Protein AF-A0A5C6Z8A6-F1 (afdb_monomer_lite)

Radius of gyration: 14.57 Å; chains: 1; bounding box: 33×28×34 Å

Foldseek 3Di:
DWDWDWDQDPQGIDIDTHGDQQPDPDVVAGQHDLPDPPHVNVVVNVVVNCCRPDDDDDPPVDDPD

pLDDT: mean 89.81, std 8.15, range [66.0, 96.94]

Sequence (65 aa):
MTQIVAIVSRHGSLHRELPDPDHLLLTGVRWGAVEEFPTPAYWTQQALRHRLDGPAPRASGRSLA

Structure (mmCIF, N/CA/C/O backbone):
data_AF-A0A5C6Z8A6-F1
#
_entry.id   AF-A0A5C6Z8A6-F1
#
loop_
_atom_site.group_PDB
_atom_site.id
_atom_site.type_symbol
_atom_site.label_atom_id
_atom_site.label_alt_id
_atom_site.label_comp_id
_atom_site.label_asym_id
_atom_site.label_entity_id
_atom_site.label_seq_id
_atom_site.pdbx_PDB_ins_code
_atom_site.Cartn_x
_atom_site.Cartn_y
_atom_site.Cartn_z
_atom_site.occupancy
_atom_site.B_iso_or_equiv
_atom_site.auth_seq_id
_atom_site.auth_comp_id
_atom_site.auth_asym_id
_atom_site.auth_atom_id
_atom_site.pdbx_PDB_model_num
ATOM 1 N N . MET A 1 1 ? -8.590 14.990 6.053 1.00 75.19 1 MET A N 1
ATOM 2 C CA . MET A 1 1 ? -7.575 15.653 5.215 1.00 75.19 1 MET A CA 1
ATOM 3 C C . MET A 1 1 ? -6.773 14.599 4.460 1.00 75.19 1 MET A C 1
ATOM 5 O O . MET A 1 1 ? -6.290 13.655 5.065 1.00 75.19 1 MET A O 1
ATOM 9 N N . THR A 1 2 ? -6.650 14.724 3.138 1.00 87.06 2 THR A N 1
ATOM 10 C CA . THR A 1 2 ? -5.773 13.849 2.341 1.00 87.06 2 THR A CA 1
ATOM 11 C C . THR A 1 2 ? -4.308 14.059 2.734 1.00 87.06 2 THR A C 1
ATOM 13 O O . THR A 1 2 ? -3.939 15.128 3.223 1.00 87.06 2 THR A O 1
ATOM 16 N N . GLN A 1 3 ? -3.474 13.036 2.554 1.00 93.12 3 GLN A N 1
ATOM 17 C CA . GLN A 1 3 ? -2.043 13.092 2.870 1.00 93.12 3 GLN A CA 1
ATOM 18 C C . GLN A 1 3 ? -1.224 13.081 1.576 1.00 93.12 3 GLN A C 1
ATOM 20 O O . GLN A 1 3 ? -1.621 12.462 0.591 1.00 93.12 3 GLN A O 1
ATOM 25 N N . ILE A 1 4 ? -0.084 13.769 1.551 1.00 93.19 4 ILE A N 1
ATOM 26 C CA . ILE A 1 4 ? 0.763 13.861 0.355 1.00 93.19 4 ILE A CA 1
ATOM 27 C C . ILE A 1 4 ? 2.046 13.081 0.596 1.00 93.19 4 ILE A C 1
ATOM 29 O O . ILE A 1 4 ? 2.768 13.336 1.554 1.00 93.19 4 ILE A O 1
ATOM 33 N N . VAL A 1 5 ? 2.362 12.177 -0.327 1.00 92.94 5 VAL A N 1
ATOM 34 C CA . VAL A 1 5 ? 3.658 11.506 -0.391 1.00 92.94 5 VAL A CA 1
ATOM 35 C C . VAL A 1 5 ? 4.485 12.142 -1.495 1.00 92.94 5 VAL A C 1
ATOM 37 O O . VAL A 1 5 ? 4.113 12.093 -2.668 1.00 92.94 5 VAL A O 1
ATOM 40 N N . ALA A 1 6 ? 5.628 12.705 -1.115 1.00 93.56 6 ALA A N 1
ATOM 41 C CA . ALA A 1 6 ? 6.659 13.164 -2.033 1.00 93.56 6 ALA A CA 1
ATOM 42 C C . ALA A 1 6 ? 7.905 12.284 -1.868 1.00 93.56 6 ALA A C 1
ATOM 44 O O . ALA A 1 6 ? 8.480 12.194 -0.785 1.00 93.56 6 ALA A O 1
ATOM 45 N N . ILE A 1 7 ? 8.310 11.611 -2.942 1.00 93.06 7 ILE A N 1
ATOM 46 C CA . ILE A 1 7 ? 9.508 10.774 -2.997 1.00 93.06 7 ILE A CA 1
ATOM 47 C C . ILE A 1 7 ? 10.468 11.428 -3.978 1.00 93.06 7 ILE A C 1
ATOM 49 O O . ILE A 1 7 ? 10.129 11.631 -5.143 1.00 93.06 7 ILE A O 1
ATOM 53 N N . VAL A 1 8 ? 11.675 11.733 -3.514 1.00 93.44 8 VAL A N 1
ATOM 54 C CA . VAL A 1 8 ? 12.759 12.255 -4.346 1.00 93.44 8 VAL A CA 1
ATOM 55 C C . VAL A 1 8 ? 13.892 11.243 -4.324 1.00 93.44 8 VAL A C 1
ATOM 57 O O . VAL A 1 8 ? 14.328 10.810 -3.259 1.00 93.44 8 VAL A O 1
ATOM 60 N N . SER A 1 9 ? 14.351 10.854 -5.507 1.00 89.44 9 SER A N 1
ATOM 61 C CA . SER A 1 9 ? 15.444 9.907 -5.703 1.00 89.44 9 SER A CA 1
ATOM 62 C C . SER A 1 9 ? 16.440 10.429 -6.733 1.00 89.44 9 SER A C 1
ATOM 64 O O . SER A 1 9 ? 16.207 11.437 -7.401 1.00 89.44 9 SER A O 1
ATOM 66 N N . ARG A 1 10 ? 17.533 9.685 -6.930 1.00 88.12 10 ARG A N 1
ATOM 67 C CA . ARG A 1 10 ? 18.490 9.963 -8.010 1.00 88.12 10 ARG A CA 1
ATOM 68 C C . ARG A 1 10 ? 17.900 9.783 -9.416 1.00 88.12 10 ARG A C 1
ATOM 70 O O . ARG A 1 10 ? 18.445 10.342 -10.359 1.00 88.12 10 ARG A O 1
ATOM 77 N N . HIS A 1 11 ? 16.851 8.972 -9.567 1.00 85.94 11 HIS A N 1
ATOM 78 C CA . HIS A 1 11 ? 16.275 8.614 -10.869 1.00 85.94 11 HIS A CA 1
ATOM 79 C C . HIS A 1 11 ? 15.033 9.448 -11.216 1.00 85.94 11 HIS A C 1
ATOM 81 O O . HIS A 1 11 ? 14.509 9.342 -12.322 1.00 85.94 11 HIS A O 1
ATOM 87 N N . GLY A 1 12 ? 14.566 10.289 -10.288 1.00 89.38 12 GLY A N 1
ATOM 88 C CA . GLY A 1 12 ? 13.420 11.168 -10.485 1.00 89.38 12 GLY A CA 1
ATOM 89 C C . GLY A 1 12 ? 12.726 11.535 -9.179 1.00 89.38 12 GLY A C 1
ATOM 90 O O . GLY A 1 12 ? 13.150 11.141 -8.089 1.00 89.38 12 GLY A O 1
ATOM 91 N N . SER A 1 13 ? 11.628 12.273 -9.303 1.00 92.75 13 SER A N 1
ATOM 92 C CA . SER A 1 13 ? 10.730 12.615 -8.203 1.00 92.75 13 SER A CA 1
ATOM 93 C C . SER A 1 13 ? 9.298 12.190 -8.520 1.00 92.75 13 SER A C 1
ATOM 95 O O . SER A 1 13 ? 8.874 12.167 -9.676 1.00 92.75 13 SER A O 1
ATOM 97 N N . LEU A 1 14 ? 8.546 11.830 -7.483 1.00 92.81 14 LEU A N 1
ATOM 98 C CA . LEU A 1 14 ? 7.140 11.465 -7.571 1.00 92.81 14 LEU A CA 1
ATOM 99 C C . LEU A 1 14 ? 6.374 12.106 -6.424 1.00 92.81 14 LEU A C 1
ATOM 101 O O . LEU A 1 14 ? 6.752 11.978 -5.263 1.00 92.81 14 LEU A O 1
ATOM 105 N N . HIS A 1 15 ? 5.285 12.781 -6.767 1.00 94.56 15 HIS A N 1
ATOM 106 C CA . HIS A 1 15 ? 4.348 13.359 -5.817 1.00 94.56 15 HIS A CA 1
ATOM 107 C C . HIS A 1 15 ? 2.997 12.685 -6.030 1.00 94.56 15 HIS A C 1
ATOM 109 O O . HIS A 1 15 ? 2.526 12.572 -7.165 1.00 94.56 15 HIS A O 1
ATOM 115 N N . ARG A 1 16 ? 2.384 12.199 -4.953 1.00 93.38 16 ARG A N 1
ATOM 116 C CA . ARG A 1 16 ? 1.074 11.556 -5.002 1.00 93.38 16 ARG A CA 1
ATOM 117 C C . ARG A 1 16 ? 0.268 11.896 -3.761 1.00 93.38 16 ARG A C 1
ATOM 119 O O . ARG A 1 16 ? 0.735 11.723 -2.639 1.00 93.38 16 ARG A O 1
ATOM 126 N N . GLU A 1 17 ? -0.963 12.321 -3.990 1.00 95.62 17 GLU A N 1
ATOM 127 C CA . GLU A 1 17 ? -1.979 12.393 -2.950 1.00 95.62 17 GLU A CA 1
ATOM 128 C C . GLU A 1 17 ? -2.466 10.981 -2.624 1.00 95.62 17 GLU A C 1
ATOM 130 O O . GLU A 1 17 ? -2.811 10.197 -3.515 1.00 95.62 17 GLU A O 1
ATOM 135 N N . LEU A 1 18 ? -2.463 10.652 -1.339 1.00 94.06 18 LEU A N 1
ATOM 136 C CA . LEU A 1 18 ? -3.095 9.471 -0.786 1.00 94.06 18 LEU A CA 1
ATOM 137 C C . LEU A 1 18 ? -4.331 9.899 0.004 1.00 94.06 18 LEU A C 1
ATOM 139 O O . LEU A 1 18 ? -4.404 11.034 0.496 1.00 94.06 18 LEU A O 1
ATOM 143 N N . PRO A 1 19 ? -5.318 9.007 0.152 1.00 95.81 19 PRO A N 1
ATOM 144 C CA . PRO A 1 19 ? -6.513 9.388 0.870 1.00 95.81 19 PRO A CA 1
ATOM 145 C C . PRO A 1 19 ? -6.230 9.515 2.370 1.00 95.81 19 PRO A C 1
ATOM 147 O O . PRO A 1 19 ? -5.151 9.178 2.868 1.00 95.81 19 PRO A O 1
ATOM 150 N N . ASP A 1 20 ? -7.203 10.095 3.058 1.00 95.81 20 ASP A N 1
ATOM 151 C CA . ASP A 1 20 ? -7.114 10.437 4.471 1.00 95.81 20 ASP A CA 1
ATOM 152 C C . ASP A 1 20 ? -6.736 9.217 5.348 1.00 95.81 20 ASP A C 1
ATOM 154 O O . ASP A 1 20 ? -7.239 8.118 5.093 1.00 95.81 20 ASP A O 1
ATOM 158 N N . PRO A 1 21 ? -5.866 9.371 6.368 1.00 96.12 21 PRO A N 1
ATOM 159 C CA . PRO A 1 21 ? -5.464 8.267 7.248 1.00 96.12 21 PRO A CA 1
ATOM 160 C C . PRO A 1 21 ? -6.619 7.579 7.995 1.00 96.12 21 PRO A C 1
ATOM 162 O O . PRO A 1 21 ? -6.522 6.396 8.339 1.00 96.12 21 PRO A O 1
ATOM 165 N N . ASP A 1 22 ? -7.704 8.301 8.274 1.00 95.88 22 ASP A N 1
ATOM 166 C CA . ASP A 1 22 ? -8.934 7.799 8.890 1.00 95.88 22 ASP A CA 1
ATOM 167 C C . ASP A 1 22 ? -9.907 7.173 7.883 1.00 95.88 22 ASP A C 1
ATOM 169 O O . ASP A 1 22 ? -10.870 6.519 8.291 1.00 95.88 22 ASP A O 1
ATOM 173 N N . HIS A 1 23 ? -9.646 7.283 6.578 1.00 95.81 23 HIS A N 1
ATOM 174 C CA . HIS A 1 23 ? -10.478 6.662 5.555 1.00 95.81 23 HIS A CA 1
ATOM 175 C C . HIS A 1 23 ? -10.483 5.135 5.698 1.00 95.81 23 HIS A C 1
ATOM 177 O O . HIS A 1 23 ? -9.437 4.481 5.659 1.00 95.81 23 HIS A O 1
ATOM 183 N N . LEU A 1 24 ? -11.677 4.555 5.833 1.00 96.00 24 LEU A N 1
ATOM 184 C CA . LEU A 1 24 ? -11.873 3.108 5.825 1.00 96.00 24 LEU A CA 1
ATOM 185 C C . LEU A 1 24 ? -11.755 2.575 4.396 1.00 96.00 24 LEU A C 1
ATOM 187 O O . LEU A 1 24 ? -12.579 2.885 3.542 1.00 96.00 24 LEU A O 1
ATOM 191 N N . LEU A 1 25 ? -10.743 1.742 4.163 1.00 92.88 25 LEU A N 1
ATOM 192 C CA . LEU A 1 25 ? -10.554 1.015 2.911 1.00 92.88 25 LEU A CA 1
ATOM 193 C C . LEU A 1 25 ? -11.460 -0.219 2.849 1.00 92.88 25 LEU A C 1
ATOM 195 O O . LEU A 1 25 ? -12.106 -0.484 1.841 1.00 92.88 25 LEU A O 1
ATOM 199 N N . LEU A 1 26 ? -11.469 -0.991 3.936 1.00 93.56 26 LEU A N 1
ATOM 200 C CA . LEU A 1 26 ? -12.297 -2.178 4.129 1.00 93.56 26 LEU A CA 1
ATOM 201 C C . LEU A 1 26 ? -12.888 -2.133 5.537 1.00 93.56 26 LEU A C 1
ATOM 203 O O . LEU A 1 26 ? -12.483 -1.332 6.381 1.00 93.56 26 LEU A O 1
ATOM 207 N N . THR A 1 27 ? -13.839 -3.022 5.816 1.00 95.00 27 THR A N 1
ATOM 208 C CA . THR A 1 27 ? -14.409 -3.133 7.165 1.00 95.00 27 THR A CA 1
ATOM 209 C C . THR A 1 27 ? -13.296 -3.445 8.169 1.00 95.00 27 THR A C 1
ATOM 211 O O . THR A 1 27 ? -12.633 -4.472 8.061 1.00 95.00 27 THR A O 1
ATOM 214 N N . GLY A 1 28 ? -13.067 -2.531 9.116 1.00 93.00 28 GLY A N 1
ATOM 215 C CA . GLY A 1 28 ? -12.004 -2.641 10.121 1.00 93.00 28 GLY A CA 1
ATOM 216 C C . GLY A 1 28 ? -10.593 -2.289 9.634 1.00 93.00 28 GLY A C 1
ATOM 217 O O . GLY A 1 28 ? -9.663 -2.333 10.433 1.00 93.00 28 GLY A O 1
ATOM 218 N N . VAL A 1 29 ? -10.412 -1.910 8.364 1.00 93.44 29 VAL A N 1
ATOM 219 C CA . VAL A 1 29 ? -9.102 -1.551 7.803 1.00 93.44 29 V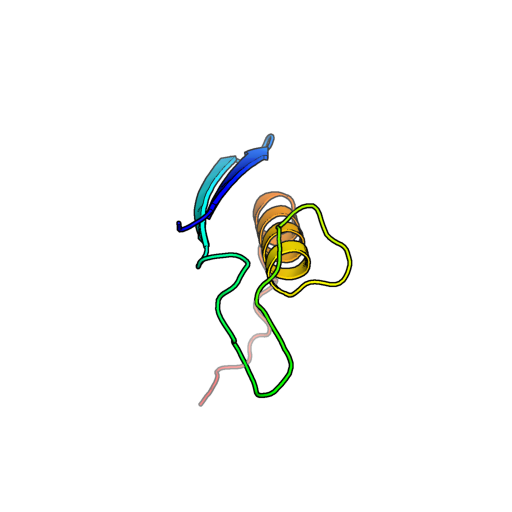AL A CA 1
ATOM 220 C C . VAL A 1 29 ? -9.130 -0.115 7.319 1.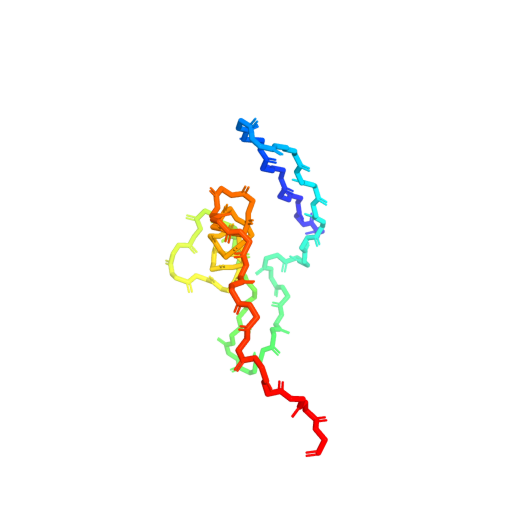00 93.44 29 VAL A C 1
ATOM 222 O O . VAL A 1 29 ? -9.812 0.226 6.352 1.00 93.44 29 VAL A O 1
ATOM 225 N N . ARG A 1 30 ? -8.344 0.725 7.981 1.00 96.25 30 ARG A N 1
ATOM 226 C CA . ARG A 1 30 ? -8.109 2.108 7.578 1.00 96.25 30 ARG A CA 1
ATOM 227 C C . ARG A 1 30 ? -6.921 2.204 6.632 1.00 96.25 30 ARG A C 1
ATOM 229 O O . ARG A 1 30 ? -6.064 1.322 6.604 1.00 96.25 30 ARG A O 1
ATOM 236 N N . TRP A 1 31 ? -6.850 3.299 5.889 1.00 95.75 31 TRP A N 1
ATOM 237 C CA . TRP A 1 31 ? -5.666 3.619 5.100 1.00 95.75 31 TRP A CA 1
ATOM 238 C C . TRP A 1 31 ? -4.427 3.886 5.935 1.00 95.75 31 TRP A C 1
ATOM 240 O O . TRP A 1 31 ? -3.344 3.469 5.525 1.00 95.75 31 TRP A O 1
ATOM 250 N N . GLY A 1 32 ? -4.601 4.524 7.092 1.00 96.44 32 GLY A N 1
ATOM 251 C CA . GLY A 1 32 ? -3.518 4.823 8.018 1.00 96.44 32 GLY A CA 1
ATOM 252 C C . GLY A 1 32 ? -2.532 5.866 7.493 1.00 96.44 32 GLY A C 1
ATOM 253 O O . GLY A 1 32 ? -2.653 6.377 6.374 1.00 96.44 32 GLY A O 1
ATOM 254 N N . ALA A 1 33 ? -1.576 6.223 8.344 1.00 95.56 33 ALA A N 1
ATOM 255 C CA . ALA A 1 33 ? -0.530 7.180 8.001 1.00 95.56 33 ALA A CA 1
ATOM 256 C C . ALA A 1 33 ? 0.636 6.493 7.277 1.00 95.56 33 ALA A C 1
ATOM 258 O O . ALA A 1 33 ? 0.925 5.317 7.500 1.00 95.56 33 ALA A O 1
ATOM 259 N N . VAL A 1 34 ? 1.342 7.236 6.426 1.00 94.88 34 VAL A N 1
ATOM 260 C CA . VAL A 1 34 ? 2.496 6.726 5.663 1.00 94.88 34 VAL A CA 1
ATOM 261 C C . VAL A 1 34 ? 3.642 6.271 6.573 1.00 94.88 34 VAL A C 1
ATOM 263 O O . VAL A 1 34 ? 4.390 5.367 6.212 1.00 94.88 34 VAL A O 1
ATOM 266 N N . GLU A 1 35 ? 3.776 6.862 7.756 1.00 93.81 35 GLU A N 1
ATOM 267 C CA . GLU A 1 35 ? 4.810 6.560 8.748 1.00 93.81 35 GLU A CA 1
ATOM 268 C C . GLU A 1 35 ? 4.423 5.389 9.667 1.00 93.81 35 GLU A C 1
ATOM 270 O O . GLU A 1 35 ? 5.252 4.892 10.431 1.00 93.81 35 GLU A O 1
ATOM 275 N N . GLU A 1 36 ? 3.172 4.933 9.594 1.00 95.06 36 GLU A N 1
ATOM 276 C CA . GLU A 1 36 ? 2.620 3.894 10.454 1.00 95.06 36 GLU A CA 1
ATOM 277 C C . GLU A 1 36 ? 2.734 2.525 9.774 1.00 95.06 36 GLU A C 1
ATOM 279 O O . GLU A 1 36 ? 2.033 2.206 8.813 1.00 95.06 36 GLU A O 1
ATOM 284 N N . PHE A 1 37 ? 3.617 1.674 10.287 1.00 93.88 37 PHE A N 1
ATOM 285 C CA . PHE A 1 37 ? 3.689 0.279 9.862 1.00 93.88 37 PHE A CA 1
ATOM 286 C C . PHE A 1 37 ? 2.629 -0.563 10.596 1.00 93.88 37 PHE A C 1
ATOM 288 O O . PHE A 1 37 ? 2.530 -0.439 11.818 1.00 93.88 37 PHE A O 1
ATOM 295 N N . PRO A 1 38 ? 1.902 -1.484 9.927 1.00 95.00 38 PRO A N 1
ATOM 296 C CA . PRO A 1 38 ? 1.979 -1.881 8.514 1.00 95.00 38 PRO A CA 1
ATOM 297 C C . PRO A 1 38 ? 0.796 -1.358 7.678 1.00 95.00 38 PRO A C 1
ATOM 299 O O . PRO A 1 38 ? 0.09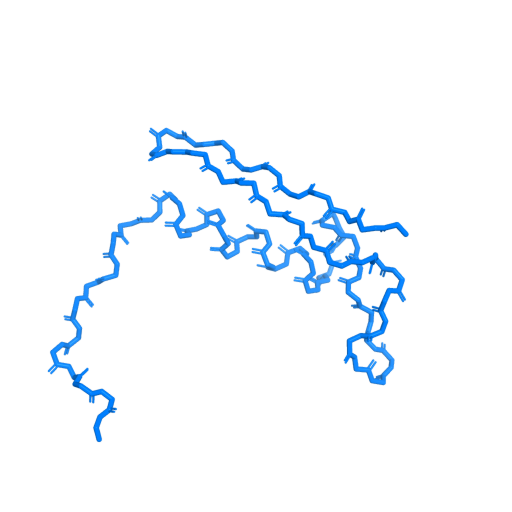4 -2.143 7.033 1.00 95.00 38 PRO A O 1
ATOM 302 N N . THR A 1 39 ? 0.528 -0.053 7.693 1.00 96.81 39 THR A N 1
ATOM 303 C CA . THR A 1 39 ? -0.663 0.478 7.025 1.00 96.81 39 THR A CA 1
ATOM 304 C C . THR A 1 39 ? -0.572 0.363 5.503 1.00 96.81 39 THR A C 1
ATOM 306 O O . THR A 1 39 ? 0.515 0.291 4.914 1.00 96.81 39 THR A O 1
ATOM 309 N N . PRO A 1 40 ? -1.711 0.368 4.804 1.00 96.94 40 PRO A N 1
ATOM 310 C CA . PRO A 1 40 ? -1.658 0.392 3.355 1.00 96.94 40 PRO A CA 1
ATOM 311 C C . PRO A 1 40 ? -1.025 1.665 2.764 1.00 96.94 40 PRO A C 1
ATOM 313 O O . PRO A 1 40 ? -0.418 1.592 1.691 1.00 96.94 40 PRO A O 1
ATOM 316 N N . ALA A 1 41 ? -1.126 2.818 3.438 1.00 96.44 41 ALA A N 1
ATOM 317 C CA . ALA A 1 41 ? -0.425 4.036 3.030 1.00 96.44 41 ALA A CA 1
ATOM 318 C C . ALA A 1 41 ? 1.101 3.846 3.085 1.00 96.44 41 ALA A C 1
ATOM 320 O O . ALA A 1 41 ? 1.791 4.155 2.107 1.00 96.44 41 ALA A O 1
ATOM 321 N N . TYR A 1 42 ? 1.611 3.238 4.163 1.00 96.00 42 TYR A N 1
ATOM 322 C CA . TYR A 1 42 ? 3.018 2.847 4.296 1.00 96.00 42 TYR A CA 1
ATOM 323 C C . TYR A 1 42 ? 3.466 1.955 3.130 1.00 96.00 42 TYR A C 1
ATOM 325 O O . TYR A 1 42 ? 4.439 2.255 2.430 1.00 96.00 42 TYR A O 1
ATOM 333 N N . TRP A 1 43 ? 2.723 0.881 2.846 1.00 96.81 43 TRP A N 1
ATOM 334 C CA . TRP A 1 43 ? 3.077 -0.039 1.760 1.00 96.81 43 TRP A CA 1
ATOM 335 C C . TRP A 1 43 ? 3.008 0.609 0.381 1.00 96.81 43 TRP A C 1
ATOM 337 O O . TRP A 1 43 ? 3.848 0.330 -0.478 1.00 96.81 43 TRP A O 1
ATOM 347 N N . THR A 1 44 ? 2.051 1.512 0.171 1.00 95.81 44 THR A N 1
ATOM 348 C CA . THR A 1 44 ? 1.951 2.287 -1.068 1.00 95.81 44 THR A CA 1
ATOM 349 C C . THR A 1 44 ? 3.197 3.145 -1.269 1.00 95.81 44 THR A C 1
ATOM 351 O O . THR A 1 44 ? 3.778 3.133 -2.355 1.00 95.81 44 THR A O 1
ATOM 354 N N . GLN A 1 45 ? 3.666 3.836 -0.228 1.00 95.19 45 GLN A N 1
ATOM 355 C CA . GLN A 1 45 ? 4.891 4.634 -0.286 1.00 95.19 45 GLN A CA 1
ATOM 356 C C . GLN A 1 45 ? 6.133 3.771 -0.561 1.00 95.19 45 GLN A C 1
ATOM 358 O O . GLN A 1 45 ? 6.927 4.121 -1.439 1.00 95.19 45 GLN A O 1
ATOM 363 N N . GLN A 1 46 ? 6.271 2.610 0.089 1.00 94.44 46 GLN A N 1
ATOM 364 C CA . GLN A 1 46 ? 7.377 1.680 -0.182 1.00 94.44 46 GLN A CA 1
ATOM 365 C C . GLN A 1 46 ? 7.360 1.153 -1.624 1.00 94.44 46 GLN A C 1
ATOM 367 O O . GLN A 1 46 ? 8.395 1.149 -2.294 1.00 94.44 46 GLN A O 1
ATOM 372 N N . ALA A 1 47 ? 6.191 0.767 -2.142 1.00 94.00 47 ALA A N 1
ATOM 373 C CA . ALA A 1 47 ? 6.048 0.291 -3.516 1.00 94.00 47 ALA A CA 1
ATOM 374 C C . ALA A 1 47 ? 6.382 1.381 -4.547 1.00 94.00 47 ALA A C 1
ATOM 376 O O . ALA A 1 47 ? 7.023 1.101 -5.563 1.00 94.00 47 ALA A O 1
ATOM 377 N N . LEU A 1 48 ? 5.976 2.629 -4.293 1.00 92.94 48 LEU A N 1
ATOM 378 C CA . LEU A 1 48 ? 6.311 3.766 -5.152 1.00 92.94 48 LEU A CA 1
ATOM 379 C C . LEU A 1 48 ? 7.809 4.055 -5.142 1.00 92.94 48 LEU A C 1
ATOM 381 O O . LEU A 1 48 ? 8.386 4.238 -6.211 1.00 92.94 48 LEU A O 1
ATOM 385 N N . ARG A 1 49 ? 8.448 4.028 -3.968 1.00 92.56 49 ARG A N 1
ATOM 386 C CA . ARG A 1 49 ? 9.897 4.219 -3.858 1.00 92.56 49 ARG A CA 1
ATOM 387 C C . ARG A 1 49 ? 10.656 3.130 -4.610 1.00 92.56 49 ARG A C 1
ATOM 389 O O . ARG A 1 49 ? 11.506 3.441 -5.434 1.00 92.56 49 ARG A O 1
ATOM 396 N N . HIS A 1 50 ? 10.266 1.869 -4.432 1.00 90.56 50 HIS A N 1
ATOM 397 C CA . HIS A 1 50 ? 10.866 0.754 -5.164 1.00 90.56 50 HIS A CA 1
ATOM 398 C C . HIS A 1 50 ? 10.702 0.886 -6.686 1.00 90.56 50 HIS A C 1
ATOM 400 O O . HIS A 1 50 ? 11.613 0.546 -7.431 1.00 90.56 50 HIS A O 1
ATOM 406 N N . ARG A 1 51 ? 9.558 1.377 -7.178 1.00 87.56 51 ARG A N 1
ATOM 407 C CA . ARG A 1 51 ? 9.364 1.621 -8.620 1.00 87.56 51 ARG A CA 1
ATOM 408 C C . ARG A 1 51 ? 10.233 2.752 -9.160 1.00 87.56 51 ARG A C 1
ATOM 410 O O . ARG A 1 51 ? 10.606 2.695 -10.324 1.00 87.56 51 ARG A O 1
ATOM 417 N N . LEU A 1 52 ? 10.500 3.770 -8.348 1.00 90.06 52 LEU A N 1
ATOM 418 C CA . LEU A 1 52 ? 11.309 4.920 -8.742 1.00 90.06 52 LEU A CA 1
ATOM 419 C C . LEU A 1 52 ? 12.806 4.581 -8.746 1.00 90.06 52 LEU A C 1
ATOM 421 O O . LEU A 1 52 ? 13.536 5.024 -9.625 1.00 90.06 52 LEU A O 1
ATOM 425 N N . ASP A 1 53 ? 13.250 3.777 -7.779 1.00 88.38 53 ASP A N 1
ATOM 426 C CA . ASP A 1 53 ? 14.657 3.397 -7.619 1.00 88.38 53 ASP A CA 1
ATOM 427 C C . ASP A 1 53 ? 15.050 2.124 -8.378 1.00 88.38 53 ASP A C 1
ATOM 429 O O . ASP A 1 53 ? 16.226 1.923 -8.691 1.00 88.38 53 ASP A O 1
ATOM 433 N N . GLY A 1 54 ? 14.082 1.246 -8.635 1.00 80.44 54 GLY A N 1
ATOM 434 C CA . GLY A 1 54 ? 14.304 -0.066 -9.222 1.00 80.44 54 GLY A CA 1
ATOM 435 C C . GLY A 1 54 ? 14.514 -0.031 -10.739 1.00 80.44 54 GLY A C 1
ATOM 436 O O . GLY A 1 54 ? 14.053 0.883 -11.424 1.00 80.44 54 GLY A O 1
ATOM 437 N N . PRO A 1 55 ? 15.179 -1.057 -11.300 1.00 73.25 55 PRO A N 1
ATOM 438 C CA . PRO A 1 55 ? 15.278 -1.208 -12.744 1.00 73.25 55 PRO A CA 1
ATOM 439 C C . PRO A 1 55 ? 13.881 -1.343 -13.357 1.00 73.25 55 PRO A C 1
ATOM 441 O O . PRO A 1 55 ? 12.984 -1.948 -12.762 1.00 73.25 55 PRO A O 1
ATOM 444 N N . ALA A 1 56 ? 13.709 -0.813 -14.572 1.00 69.88 56 ALA A N 1
ATOM 445 C CA . ALA A 1 56 ? 12.466 -0.980 -15.314 1.00 69.88 56 ALA A CA 1
ATOM 446 C C . ALA A 1 56 ? 12.095 -2.476 -15.377 1.00 69.88 56 ALA A C 1
ATOM 448 O O . ALA A 1 56 ? 12.975 -3.311 -15.626 1.00 69.88 56 ALA A O 1
ATOM 449 N N . PRO A 1 57 ? 10.821 -2.840 -15.131 1.00 70.19 57 PRO A N 1
ATOM 450 C CA . PRO A 1 57 ? 10.414 -4.235 -15.128 1.00 70.19 57 PRO A CA 1
ATOM 451 C C . PRO A 1 57 ? 10.767 -4.874 -16.469 1.00 70.19 57 PRO A C 1
ATOM 453 O O . PRO A 1 57 ? 10.433 -4.357 -17.537 1.00 70.19 57 PRO A O 1
ATOM 456 N N . ARG A 1 58 ? 11.466 -6.011 -16.413 1.00 72.31 58 ARG A N 1
ATOM 457 C CA . ARG A 1 58 ? 11.824 -6.767 -17.611 1.00 72.31 58 ARG A CA 1
ATOM 458 C C . ARG A 1 58 ? 10.542 -7.271 -18.264 1.00 72.31 58 ARG A C 1
ATOM 460 O O . ARG A 1 58 ? 9.746 -7.946 -17.613 1.00 72.31 58 ARG A O 1
ATOM 467 N N . ALA A 1 59 ? 10.360 -6.963 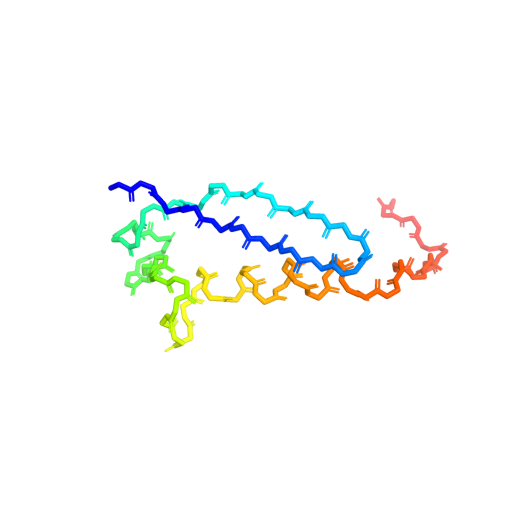-19.547 1.00 74.19 59 ALA A N 1
ATOM 468 C CA . ALA A 1 59 ? 9.238 -7.482 -20.316 1.00 74.19 59 ALA A CA 1
ATOM 469 C C . ALA A 1 59 ? 9.220 -9.017 -20.221 1.00 74.19 59 ALA A C 1
ATOM 471 O O . ALA A 1 59 ? 10.200 -9.682 -20.558 1.00 74.19 59 ALA A O 1
ATOM 472 N N . SER A 1 60 ? 8.110 -9.578 -19.739 1.00 78.25 60 SER A N 1
ATOM 473 C CA . SER A 1 60 ? 7.940 -11.026 -19.563 1.00 78.25 60 SER A CA 1
ATOM 474 C C . SER A 1 60 ? 7.662 -11.758 -20.881 1.00 78.25 60 SER A C 1
ATOM 476 O O . SER A 1 60 ? 7.578 -12.983 -20.890 1.00 78.25 60 SER A O 1
ATOM 478 N N . GLY A 1 61 ? 7.473 -11.020 -21.983 1.00 80.00 61 GLY A N 1
ATOM 479 C CA . GLY A 1 61 ? 7.051 -11.558 -23.280 1.00 80.00 61 GLY A CA 1
ATOM 480 C C . GLY A 1 61 ? 5.622 -12.114 -23.289 1.00 80.00 61 GLY A C 1
ATOM 481 O O . GLY A 1 61 ? 5.186 -12.650 -24.302 1.00 80.00 61 GLY A O 1
ATOM 482 N N . ARG A 1 62 ? 4.885 -11.998 -22.177 1.00 78.50 62 ARG A N 1
ATOM 483 C CA . ARG A 1 62 ? 3.510 -12.480 -22.034 1.00 78.50 62 ARG A CA 1
ATOM 484 C C . ARG A 1 62 ? 2.552 -11.304 -22.173 1.00 78.50 62 ARG A C 1
ATOM 486 O O . ARG A 1 62 ? 2.607 -10.373 -21.373 1.00 78.50 62 ARG A O 1
ATOM 493 N N . SER A 1 63 ? 1.694 -11.354 -23.188 1.00 77.81 63 SER A N 1
ATOM 494 C CA . SER A 1 63 ? 0.548 -10.449 -23.288 1.00 77.81 63 SER A CA 1
ATOM 495 C C . SER A 1 63 ? -0.534 -10.889 -22.301 1.00 77.81 63 SER A C 1
ATOM 497 O O . SER A 1 63 ? -0.723 -12.088 -22.100 1.00 77.81 63 SER A O 1
ATOM 499 N N .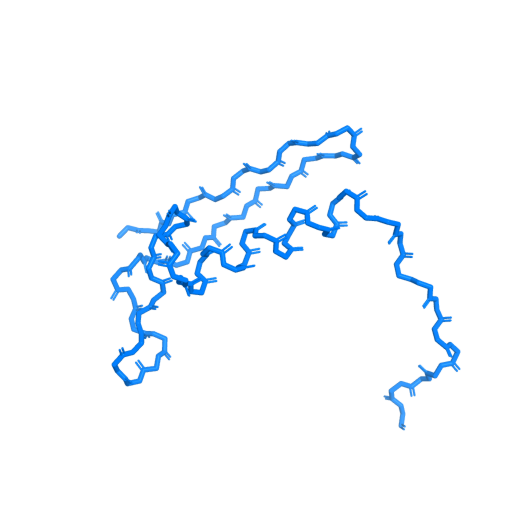 LEU A 1 64 ? -1.242 -9.933 -21.697 1.00 75.00 64 LEU A N 1
ATO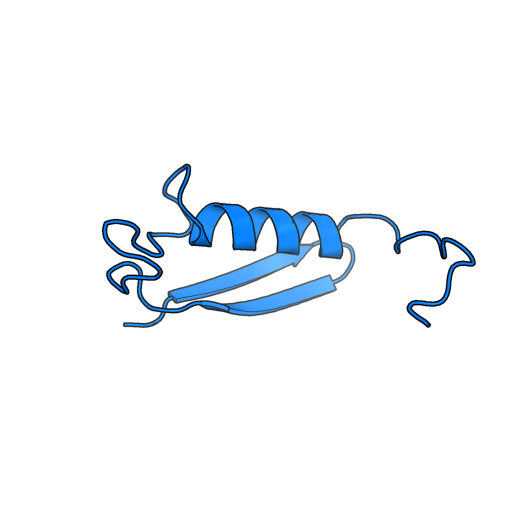M 500 C CA . LEU A 1 64 ? -2.463 -10.186 -20.924 1.00 75.00 64 LEU A CA 1
ATOM 501 C C . LEU A 1 64 ? -3.648 -10.323 -21.897 1.00 75.00 64 LEU A C 1
ATOM 503 O O . LEU A 1 64 ? -4.539 -9.476 -21.901 1.00 75.00 64 LEU A O 1
ATOM 507 N N . ALA A 1 65 ? -3.584 -11.316 -22.785 1.00 66.00 65 ALA A N 1
ATOM 508 C CA . ALA A 1 65 ? -4.631 -11.646 -23.751 1.00 66.00 65 ALA A CA 1
ATOM 509 C C . ALA A 1 65 ? -5.323 -12.952 -23.359 1.00 66.00 65 ALA A C 1
ATOM 511 O O . ALA A 1 65 ? -4.608 -13.858 -22.869 1.00 66.00 65 ALA A O 1
#

Secondary structure (DSSP, 8-state):
--EEEEEEETTEEEEEEE--TT-EEETTEE---TTSTT-HHHHHHHHHHHHHHSPPPPP-S----